Protein AF-A0A2X2E3Q0-F1 (af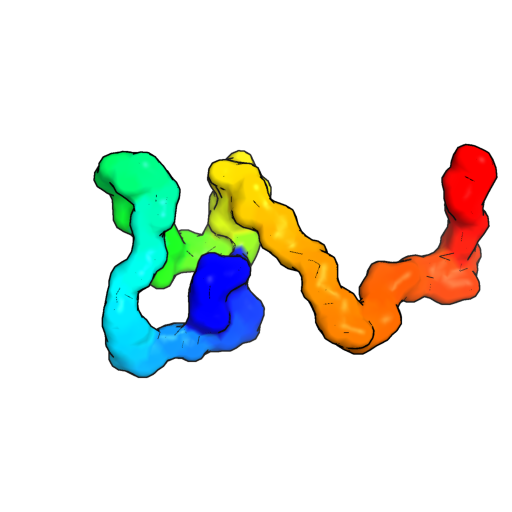db_monomer)

Nearest PDB structures (fo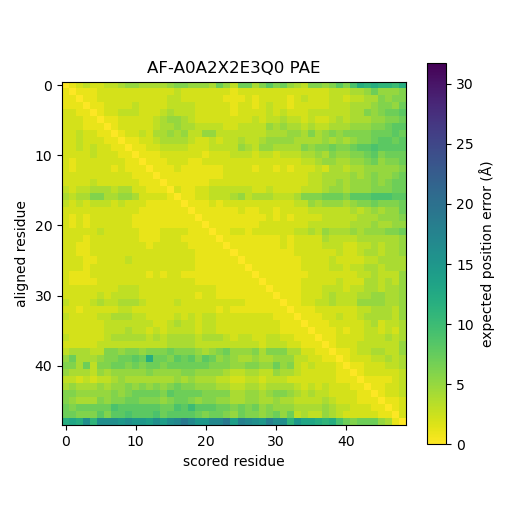ldseek):
  5x5y-assembly1_A  TM=8.648E-01  e=4.102E-03  Pseudomonas aeruginosa PAO1

Organism: Proteus mirabilis (NCBI:txid584)

Sequence (49 aa):
MVVGIVARDAGSITIDDEDITLLPLHERARKGIGYLPQEASIFRRLSVL

Mean predicted aligned error: 3.23 Å

Secondary structure (DSSP, 8-state):
--SSSS--SS---EETTEE-TT--HHHHHHTT-----SS--S-TT----

Foldseek 3Di:
DALQPDQDPDDFHDDPPDTCRPPHNVVSVVVPDDDDDPPDPDDPPDDDD

InterPro domains:
  IPR027417 P-loop containing nucleoside triphosphate hydrolase [G3DSA:3.40.50.300] (1-49)
  IPR027417 P-loop containing nucleoside triphosphate hydrolase [SSF52540] (2-48)

Structure (mmCIF, N/CA/C/O backbone):
data_AF-A0A2X2E3Q0-F1
#
_entry.id   AF-A0A2X2E3Q0-F1
#
loop_
_atom_site.group_PDB
_atom_site.id
_atom_site.type_symbol
_atom_site.label_atom_id
_atom_site.label_alt_id
_atom_site.lab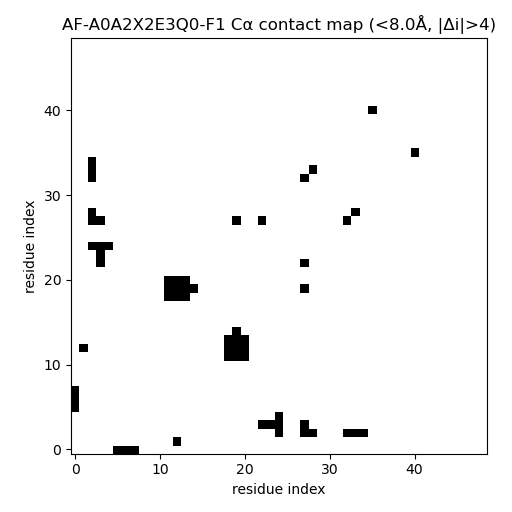el_comp_id
_atom_site.label_asym_id
_atom_site.label_entity_id
_atom_site.label_seq_id
_atom_site.pdbx_PDB_ins_code
_atom_site.Cartn_x
_atom_site.Cartn_y
_atom_site.Cartn_z
_atom_site.occupancy
_atom_site.B_iso_or_equiv
_atom_site.auth_seq_id
_atom_site.auth_comp_id
_atom_site.auth_asym_id
_atom_site.auth_atom_id
_atom_site.pdbx_PDB_model_num
ATOM 1 N N . MET A 1 1 ? -3.689 -6.498 -0.343 1.00 84.56 1 MET A N 1
ATOM 2 C CA . MET A 1 1 ? -4.694 -6.016 0.624 1.00 84.56 1 MET A CA 1
ATOM 3 C C . MET A 1 1 ? -4.101 -5.017 1.612 1.00 84.56 1 MET A C 1
ATOM 5 O O . MET A 1 1 ? -4.518 -3.872 1.553 1.00 84.56 1 MET A O 1
ATOM 9 N N . VAL A 1 2 ? -3.105 -5.377 2.442 1.00 92.94 2 VAL A N 1
ATOM 10 C CA . VAL A 1 2 ? -2.509 -4.472 3.463 1.00 92.94 2 VAL A CA 1
ATOM 11 C C . VAL A 1 2 ? -1.931 -3.178 2.871 1.00 92.94 2 VAL A C 1
ATOM 13 O O . VAL A 1 2 ? -2.361 -2.086 3.225 1.00 92.94 2 VAL A O 1
ATOM 16 N N . VAL A 1 3 ? -1.035 -3.291 1.890 1.00 93.50 3 VAL A N 1
ATOM 17 C CA . VAL A 1 3 ? -0.396 -2.130 1.232 1.00 93.50 3 VAL A CA 1
ATOM 18 C C . VAL A 1 3 ? -1.355 -1.379 0.288 1.00 93.50 3 VAL A C 1
ATOM 20 O O . VAL A 1 3 ? -1.145 -0.213 -0.020 1.00 93.50 3 VAL A O 1
ATOM 23 N N . GLY A 1 4 ? -2.439 -2.024 -0.161 1.00 92.81 4 GLY A N 1
ATOM 24 C CA . GLY A 1 4 ? -3.407 -1.435 -1.101 1.00 92.81 4 GLY A CA 1
ATOM 25 C C . GLY A 1 4 ? -3.168 -1.732 -2.591 1.00 92.81 4 GLY A C 1
ATOM 26 O O . GLY A 1 4 ? -3.803 -1.102 -3.424 1.00 92.81 4 GLY A O 1
ATOM 27 N N . ILE A 1 5 ? -2.292 -2.689 -2.940 1.00 91.75 5 ILE A N 1
ATOM 28 C CA . ILE A 1 5 ? -2.047 -3.116 -4.343 1.00 91.75 5 ILE A CA 1
ATOM 29 C C . ILE A 1 5 ? -3.218 -3.928 -4.924 1.00 91.75 5 ILE A C 1
ATOM 31 O O . ILE A 1 5 ? -3.525 -3.832 -6.106 1.00 91.75 5 ILE A O 1
ATOM 35 N N . VAL A 1 6 ? -3.880 -4.726 -4.086 1.00 94.00 6 VAL A N 1
ATOM 36 C CA . VAL A 1 6 ? -5.057 -5.525 -4.461 1.00 94.00 6 VAL A CA 1
ATOM 37 C C . VAL A 1 6 ? -6.194 -5.238 -3.495 1.00 94.00 6 VAL A C 1
ATOM 39 O O . VAL A 1 6 ? -5.943 -5.067 -2.289 1.00 94.00 6 VAL A O 1
ATOM 42 N N . ALA A 1 7 ? -7.416 -5.211 -4.033 1.00 90.38 7 ALA A N 1
ATOM 43 C CA . ALA A 1 7 ? -8.638 -5.112 -3.250 1.00 90.38 7 ALA A CA 1
ATOM 44 C C . ALA A 1 7 ? -8.757 -6.305 -2.294 1.00 90.38 7 ALA A C 1
ATOM 46 O O . ALA A 1 7 ? -8.183 -7.371 -2.520 1.00 90.38 7 ALA A O 1
ATOM 47 N N . ARG A 1 8 ? -9.461 -6.083 -1.189 1.00 93.62 8 ARG A N 1
ATOM 48 C CA . ARG A 1 8 ? -9.827 -7.127 -0.235 1.00 93.62 8 ARG A CA 1
ATOM 49 C C . ARG A 1 8 ? -11.292 -7.485 -0.447 1.00 93.62 8 ARG A C 1
ATOM 51 O O . ARG A 1 8 ? -12.084 -6.587 -0.723 1.00 93.62 8 ARG A O 1
ATOM 58 N N . ASP A 1 9 ? -11.644 -8.738 -0.211 1.00 92.88 9 ASP A N 1
ATOM 59 C CA . ASP A 1 9 ? -13.049 -9.162 -0.209 1.00 92.88 9 ASP A CA 1
ATOM 60 C C . ASP A 1 9 ? -13.702 -8.941 1.168 1.00 92.88 9 ASP A C 1
ATOM 62 O O . ASP A 1 9 ? -14.891 -8.650 1.267 1.00 92.88 9 ASP A O 1
ATOM 66 N N . ALA A 1 10 ? -12.915 -9.025 2.249 1.00 95.38 10 ALA A N 1
ATOM 67 C CA . ALA A 1 10 ? -13.352 -8.826 3.632 1.00 95.38 10 ALA A CA 1
ATOM 68 C C . ALA A 1 10 ? -12.185 -8.384 4.547 1.00 95.38 10 ALA A C 1
ATOM 70 O O . ALA A 1 10 ? -11.047 -8.248 4.096 1.00 95.38 10 ALA A O 1
ATOM 71 N N . GLY A 1 11 ? -12.471 -8.137 5.832 1.00 96.00 11 GLY A N 1
ATOM 72 C CA . GLY A 1 11 ? -11.490 -7.742 6.859 1.00 96.00 11 GLY A CA 1
ATOM 73 C C . GLY A 1 11 ? -11.211 -6.236 6.927 1.00 96.00 11 GLY A C 1
ATOM 74 O O . GLY A 1 11 ? -11.656 -5.484 6.064 1.00 96.00 11 GLY A O 1
ATOM 75 N N . SER A 1 12 ? -10.477 -5.796 7.947 1.00 96.56 12 SER A N 1
ATOM 76 C CA . SER A 1 12 ? -10.077 -4.397 8.154 1.00 96.56 12 SER A CA 1
ATOM 77 C C . SER A 1 12 ? -8.559 -4.266 8.285 1.00 96.56 12 SER A C 1
ATOM 79 O O . SER A 1 12 ? -7.844 -5.247 8.496 1.00 96.56 12 SER A O 1
ATOM 81 N N . ILE A 1 13 ? -8.056 -3.052 8.082 1.00 96.69 13 ILE A N 1
ATOM 82 C CA . ILE A 1 13 ? -6.648 -2.689 8.218 1.00 96.69 13 ILE A CA 1
ATOM 83 C C . ILE A 1 13 ? -6.606 -1.420 9.057 1.00 96.69 13 ILE A C 1
ATOM 85 O O . ILE A 1 13 ? -7.146 -0.392 8.649 1.00 96.69 13 ILE A O 1
ATOM 89 N N . THR A 1 14 ? -5.950 -1.504 10.207 1.00 97.50 14 THR A N 1
ATOM 90 C CA . THR A 1 14 ? -5.794 -0.394 11.144 1.00 97.50 14 THR A CA 1
ATOM 91 C C . THR A 1 14 ? -4.314 -0.108 11.378 1.00 97.50 14 THR A C 1
ATOM 93 O O . THR A 1 14 ? -3.477 -1.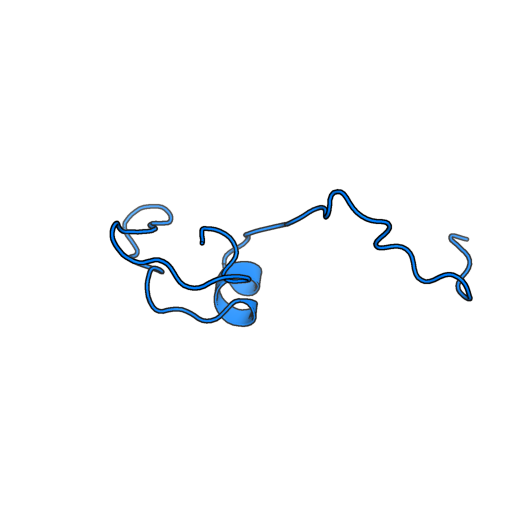012 11.307 1.00 97.50 14 THR A O 1
ATOM 96 N N . ILE A 1 15 ? -3.991 1.158 11.624 1.00 96.44 15 ILE A N 1
ATOM 97 C CA . ILE A 1 15 ? -2.711 1.586 12.199 1.00 96.44 15 ILE A CA 1
ATOM 98 C C . ILE A 1 15 ? -3.070 2.339 13.470 1.00 96.44 15 ILE A C 1
ATOM 100 O O . ILE A 1 15 ? -3.834 3.300 13.405 1.00 96.44 15 ILE A O 1
ATOM 104 N N . ASP A 1 16 ? -2.556 1.871 14.605 1.00 94.06 16 ASP A N 1
ATOM 105 C CA . ASP A 1 16 ? -2.996 2.318 15.927 1.00 94.06 16 ASP A CA 1
ATOM 106 C C . ASP A 1 16 ? -4.536 2.235 16.038 1.00 94.06 16 ASP A C 1
ATOM 108 O O . ASP A 1 16 ? -5.114 1.176 15.768 1.00 94.06 16 ASP A O 1
ATOM 112 N N . ASP A 1 17 ? -5.198 3.347 16.368 1.00 95.06 17 ASP A N 1
ATOM 113 C CA . ASP A 1 17 ? -6.658 3.465 16.482 1.00 95.06 17 ASP A CA 1
ATOM 114 C C . ASP A 1 17 ? -7.341 3.969 15.190 1.00 95.06 17 ASP A C 1
ATOM 116 O O . ASP A 1 17 ? -8.546 4.235 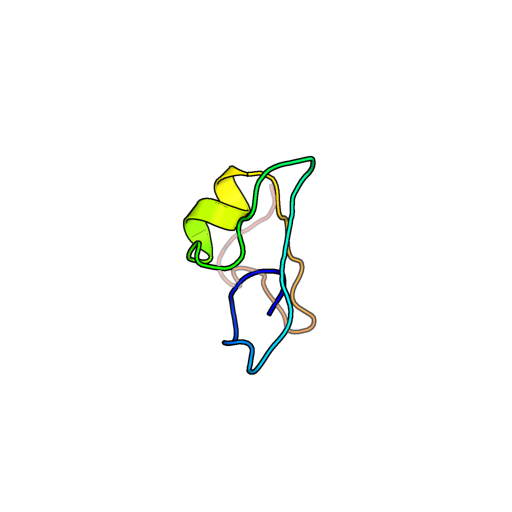15.180 1.00 95.06 17 ASP A O 1
ATOM 120 N N . GLU A 1 18 ? -6.602 4.124 14.084 1.00 96.81 18 GLU A N 1
ATOM 121 C CA . GLU A 1 18 ? -7.141 4.628 12.818 1.00 96.81 18 GLU A CA 1
ATOM 122 C C . GLU A 1 18 ? -7.442 3.501 11.825 1.00 96.81 18 GLU A C 1
ATOM 124 O O . GLU A 1 18 ? -6.569 2.722 11.430 1.00 96.81 18 GLU A O 1
ATOM 129 N N . ASP A 1 19 ? -8.686 3.462 11.346 1.00 97.06 19 ASP A N 1
ATOM 130 C CA . ASP A 1 19 ? -9.091 2.592 10.247 1.00 97.06 19 ASP A CA 1
ATOM 131 C C . ASP A 1 19 ? -8.632 3.170 8.896 1.00 97.06 19 ASP A C 1
ATOM 133 O O . ASP A 1 19 ? -9.127 4.194 8.420 1.00 97.06 19 ASP A O 1
ATOM 137 N N . ILE A 1 20 ? -7.698 2.471 8.246 1.00 97.31 20 ILE A N 1
ATOM 138 C CA . ILE A 1 20 ? -7.145 2.830 6.931 1.00 97.31 20 ILE A CA 1
ATOM 139 C C . ILE A 1 20 ? -7.656 1.919 5.809 1.00 97.31 20 ILE A C 1
ATOM 141 O O . ILE A 1 20 ? -7.143 1.918 4.684 1.00 97.31 20 ILE A O 1
ATOM 145 N N . THR A 1 21 ? -8.680 1.124 6.098 1.00 96.94 21 THR A N 1
ATOM 146 C CA . THR A 1 21 ? -9.195 0.046 5.258 1.00 96.94 21 THR A CA 1
ATOM 147 C C . THR A 1 21 ? -9.642 0.524 3.876 1.00 96.94 21 THR A C 1
ATOM 149 O O . THR A 1 21 ? -9.525 -0.227 2.902 1.00 96.94 21 THR A O 1
ATOM 152 N N . LEU A 1 22 ? -10.136 1.760 3.772 1.00 95.62 22 LEU A N 1
ATOM 153 C CA . LEU A 1 22 ? -10.598 2.372 2.520 1.00 95.62 22 LEU A CA 1
ATOM 154 C C . LEU A 1 22 ? -9.566 3.307 1.879 1.00 95.62 22 LEU A C 1
ATOM 156 O O . LEU A 1 22 ? -9.791 3.790 0.771 1.00 95.62 22 LEU A O 1
ATOM 160 N N . LEU A 1 23 ? -8.427 3.551 2.536 1.00 96.69 23 LEU A N 1
ATOM 161 C CA . LEU A 1 23 ? -7.413 4.444 1.987 1.00 96.69 23 LEU A CA 1
ATOM 162 C C . LEU A 1 23 ? -6.734 3.821 0.760 1.00 96.69 23 LEU A C 1
ATOM 164 O O . LEU A 1 23 ? -6.412 2.626 0.790 1.00 96.69 23 LEU A O 1
ATOM 168 N N . PRO A 1 24 ? -6.469 4.610 -0.296 1.00 96.25 24 PRO A N 1
ATOM 169 C CA . PRO A 1 24 ? -5.679 4.165 -1.435 1.00 96.25 24 PRO A CA 1
ATOM 170 C C . PRO A 1 24 ? -4.202 3.994 -1.050 1.00 96.25 24 PRO A C 1
ATOM 172 O O . PRO A 1 24 ? -3.731 4.525 -0.044 1.00 96.25 24 PRO A O 1
ATOM 175 N N . LEU A 1 25 ? -3.445 3.285 -1.891 1.00 96.56 25 LEU A N 1
ATOM 176 C CA . LEU A 1 25 ? -2.042 2.926 -1.643 1.00 96.56 25 LEU A CA 1
ATOM 177 C C . LEU A 1 25 ? -1.145 4.118 -1.251 1.00 96.56 25 LEU A C 1
ATOM 179 O O . LEU A 1 25 ? -0.350 4.003 -0.322 1.00 96.56 25 LEU A O 1
ATOM 183 N N . HIS A 1 26 ? -1.280 5.270 -1.915 1.00 97.31 26 HIS A N 1
ATOM 184 C CA . HIS A 1 26 ? -0.432 6.435 -1.633 1.00 97.31 26 HIS A CA 1
ATOM 185 C C . HIS A 1 26 ? -0.692 7.048 -0.248 1.00 97.31 26 HIS A C 1
ATOM 187 O O . HIS A 1 26 ? 0.254 7.457 0.420 1.00 97.31 26 HIS A O 1
ATOM 193 N N . GLU A 1 27 ? -1.942 7.064 0.217 1.00 97.12 27 GLU A N 1
ATOM 194 C CA . GLU A 1 27 ? -2.283 7.549 1.560 1.00 97.12 27 GLU A CA 1
ATOM 195 C C . GLU A 1 27 ? -1.802 6.575 2.642 1.00 97.12 27 GLU A C 1
ATOM 197 O O . GLU A 1 27 ? -1.290 6.990 3.679 1.00 97.12 27 GLU A O 1
ATOM 202 N N . ARG A 1 28 ? -1.852 5.266 2.370 1.00 97.25 28 ARG A N 1
ATOM 203 C CA . ARG A 1 28 ? -1.272 4.247 3.260 1.00 97.25 28 ARG A CA 1
ATOM 204 C C . ARG A 1 28 ? 0.244 4.369 3.384 1.00 97.25 28 ARG A C 1
ATOM 206 O O . ARG A 1 28 ? 0.778 4.254 4.484 1.00 97.25 28 ARG A O 1
ATOM 213 N N . ALA A 1 29 ? 0.931 4.649 2.278 1.00 97.19 29 ALA A N 1
ATOM 214 C CA . ALA A 1 29 ? 2.371 4.891 2.283 1.00 97.19 29 ALA A CA 1
ATOM 215 C C . ALA A 1 29 ? 2.735 6.147 3.091 1.00 97.19 29 ALA A C 1
ATOM 217 O O . ALA A 1 29 ? 3.678 6.120 3.878 1.00 97.19 29 ALA A O 1
ATOM 218 N N . ARG A 1 30 ? 1.947 7.228 2.968 1.00 97.19 30 ARG A N 1
ATOM 219 C CA . ARG A 1 30 ? 2.115 8.456 3.771 1.00 97.19 30 ARG A CA 1
ATOM 220 C C . ARG A 1 30 ? 1.935 8.226 5.271 1.00 97.19 30 ARG A C 1
ATOM 222 O O . ARG A 1 30 ? 2.561 8.923 6.060 1.00 97.19 30 ARG A O 1
ATOM 229 N N . LYS A 1 31 ? 1.132 7.233 5.654 1.00 95.69 31 LYS A N 1
ATOM 230 C CA . LYS A 1 31 ? 0.972 6.784 7.046 1.00 95.69 31 LYS A CA 1
ATOM 231 C C . LYS A 1 31 ? 2.079 5.841 7.533 1.00 95.69 31 LYS A C 1
ATOM 233 O O . LYS A 1 31 ? 2.010 5.363 8.657 1.00 95.69 31 LYS A O 1
ATOM 238 N N . GLY A 1 32 ? 3.102 5.582 6.717 1.00 95.88 32 GLY A N 1
ATOM 239 C CA . GLY A 1 32 ? 4.295 4.833 7.122 1.00 95.88 32 GLY A CA 1
ATOM 240 C C . GLY A 1 32 ? 4.343 3.381 6.649 1.00 95.88 32 GLY A C 1
ATOM 241 O O . GLY A 1 32 ? 5.280 2.667 7.001 1.00 95.88 32 GLY A O 1
ATOM 242 N N . ILE A 1 33 ? 3.391 2.924 5.826 1.00 96.88 33 ILE A N 1
ATOM 243 C CA . ILE A 1 33 ? 3.477 1.581 5.235 1.00 96.88 33 ILE A CA 1
ATOM 244 C C . ILE A 1 33 ? 4.545 1.564 4.133 1.00 96.88 33 ILE A C 1
ATOM 246 O O . ILE A 1 33 ? 4.353 2.117 3.050 1.00 96.88 33 ILE A O 1
ATOM 250 N N . GLY A 1 34 ? 5.650 0.865 4.393 1.00 95.94 34 GLY A N 1
ATOM 251 C CA . GLY A 1 34 ? 6.645 0.487 3.388 1.00 95.94 34 GLY A CA 1
ATOM 252 C C . GLY A 1 34 ? 6.332 -0.864 2.738 1.00 95.94 34 GLY A C 1
ATOM 253 O O . GLY A 1 34 ? 5.705 -1.732 3.345 1.00 95.94 34 GLY A O 1
ATOM 254 N N . TYR A 1 35 ? 6.789 -1.063 1.500 1.00 96.38 35 TYR A N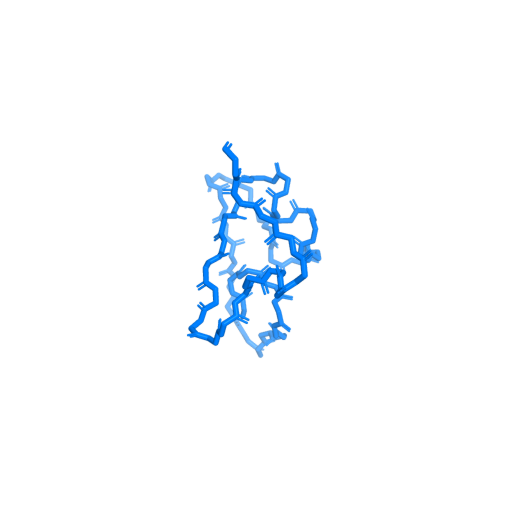 1
ATOM 255 C CA . TYR A 1 35 ? 6.654 -2.338 0.794 1.00 96.38 35 TYR A CA 1
ATOM 256 C C . TYR A 1 35 ? 7.877 -2.627 -0.077 1.00 96.38 35 TYR A C 1
ATOM 258 O O . TYR A 1 35 ? 8.273 -1.792 -0.888 1.00 96.38 35 TYR A O 1
ATOM 266 N N . LEU A 1 36 ? 8.437 -3.829 0.072 1.00 96.50 36 LEU A N 1
ATOM 267 C CA . LEU A 1 36 ? 9.463 -4.380 -0.806 1.00 96.50 36 LEU A CA 1
ATOM 268 C C . LEU A 1 36 ? 8.824 -5.482 -1.667 1.00 96.50 36 LEU A C 1
ATOM 270 O O . LEU A 1 36 ? 8.431 -6.515 -1.118 1.00 96.50 36 LEU A O 1
ATOM 274 N N . PRO A 1 37 ? 8.687 -5.282 -2.989 1.00 94.81 37 PRO A N 1
ATOM 275 C CA . PRO A 1 37 ? 8.177 -6.317 -3.878 1.00 94.81 37 PRO A CA 1
ATOM 276 C C . PRO A 1 37 ? 9.094 -7.544 -3.928 1.00 94.81 37 PRO A C 1
ATOM 278 O O . PRO A 1 37 ? 10.311 -7.428 -3.799 1.00 94.81 37 PRO A O 1
ATOM 281 N N . GLN A 1 38 ? 8.506 -8.723 -4.151 1.00 95.06 38 GLN A N 1
ATOM 282 C CA . GLN A 1 38 ? 9.269 -9.949 -4.421 1.00 95.06 38 GLN A CA 1
ATOM 283 C C . GLN A 1 38 ? 9.941 -9.894 -5.801 1.00 95.06 38 GLN A C 1
ATOM 285 O O . GLN A 1 38 ? 11.062 -10.369 -5.977 1.00 95.06 38 GLN A O 1
ATOM 290 N N . GLU A 1 39 ? 9.246 -9.328 -6.786 1.00 94.81 39 GLU A N 1
ATOM 291 C CA . GLU A 1 39 ? 9.803 -9.063 -8.109 1.00 94.81 39 GLU A CA 1
ATOM 292 C C . GLU A 1 39 ? 10.771 -7.873 -8.072 1.00 94.81 39 GLU A C 1
ATOM 294 O O . GLU A 1 39 ? 10.700 -7.012 -7.196 1.00 94.81 39 GLU A O 1
ATOM 299 N N . ALA A 1 40 ? 11.681 -7.804 -9.045 1.00 93.44 40 ALA A N 1
ATOM 300 C CA . ALA A 1 40 ? 12.694 -6.756 -9.087 1.00 93.44 40 ALA A CA 1
ATOM 301 C C . ALA A 1 40 ? 12.065 -5.352 -9.167 1.00 93.44 40 ALA A C 1
ATOM 303 O O . ALA A 1 40 ? 11.427 -5.003 -10.159 1.00 93.44 40 ALA A O 1
ATOM 304 N N . SER A 1 41 ? 12.325 -4.528 -8.151 1.00 93.56 41 SER A N 1
ATOM 305 C CA . SER A 1 41 ? 11.807 -3.158 -8.034 1.00 93.56 41 SER A CA 1
ATOM 306 C C . SER A 1 41 ? 12.838 -2.068 -8.358 1.00 93.56 41 SER A C 1
ATOM 308 O O . SER A 1 41 ? 12.554 -0.882 -8.202 1.00 93.56 41 SER A O 1
ATOM 310 N N . ILE A 1 42 ? 14.046 -2.447 -8.790 1.00 95.50 42 ILE A N 1
ATOM 311 C CA . ILE A 1 42 ? 15.129 -1.503 -9.092 1.00 95.50 42 ILE A CA 1
ATOM 312 C C . ILE A 1 42 ? 14.912 -0.788 -10.431 1.00 95.50 42 ILE A C 1
ATOM 314 O O . ILE A 1 42 ? 14.547 -1.393 -11.445 1.00 95.50 42 ILE A O 1
ATOM 318 N N . PHE A 1 43 ? 15.238 0.502 -10.475 1.00 97.38 43 PHE A N 1
ATOM 319 C CA . PHE A 1 43 ? 15.327 1.245 -11.727 1.00 97.38 43 PHE A CA 1
ATOM 320 C C . PHE A 1 43 ? 16.589 0.844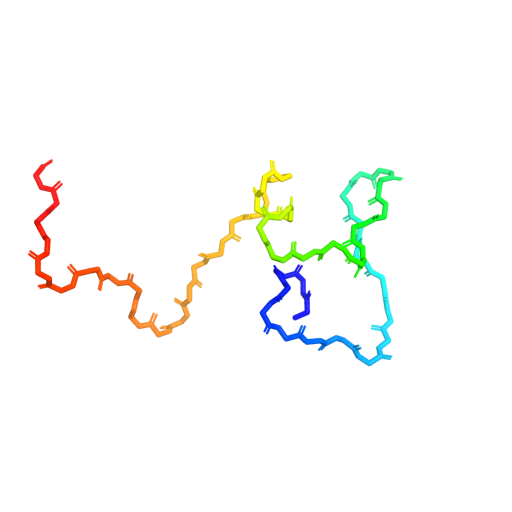 -12.502 1.00 97.38 43 PHE A C 1
ATOM 322 O O . PHE A 1 43 ? 17.687 1.311 -12.219 1.00 97.38 43 PHE A O 1
ATOM 329 N N . ARG A 1 44 ? 16.430 0.005 -13.533 1.00 94.94 44 ARG A N 1
ATOM 330 C CA . ARG A 1 44 ? 17.543 -0.613 -14.292 1.00 94.94 44 ARG A CA 1
ATOM 331 C C . ARG A 1 44 ? 18.512 0.360 -14.978 1.00 94.94 44 ARG A C 1
ATOM 333 O O . ARG A 1 44 ? 19.578 -0.061 -15.408 1.00 94.94 44 ARG A O 1
ATOM 340 N N . ARG A 1 45 ? 18.122 1.623 -15.157 1.00 96.00 45 ARG A N 1
ATOM 341 C CA . ARG A 1 45 ? 18.929 2.657 -15.831 1.00 96.00 45 ARG A CA 1
ATOM 342 C C . ARG A 1 45 ? 19.515 3.690 -14.865 1.00 96.00 45 ARG A C 1
ATOM 344 O O . ARG A 1 45 ? 20.069 4.678 -15.330 1.00 96.00 45 ARG A O 1
ATOM 351 N N . LEU A 1 46 ? 19.365 3.491 -13.556 1.00 96.56 46 LEU A N 1
ATOM 352 C CA . LEU A 1 46 ? 19.883 4.393 -12.528 1.00 96.56 46 LEU A CA 1
ATOM 353 C C . LEU A 1 46 ? 21.014 3.713 -11.748 1.00 96.56 46 LEU A C 1
ATOM 355 O O . LEU A 1 46 ? 20.993 2.498 -11.548 1.00 96.56 46 LEU A O 1
ATOM 359 N N . SER A 1 47 ? 22.004 4.498 -11.322 1.00 94.44 47 SER A N 1
ATOM 360 C CA . SER A 1 47 ? 23.110 4.059 -10.462 1.00 94.44 47 SER A CA 1
ATOM 361 C C . SER A 1 47 ? 22.836 4.381 -8.990 1.00 94.44 47 SER A C 1
ATOM 363 O O . SER A 1 47 ? 22.082 5.304 -8.700 1.00 94.44 47 SER A O 1
ATOM 365 N N . VAL A 1 48 ? 23.474 3.645 -8.07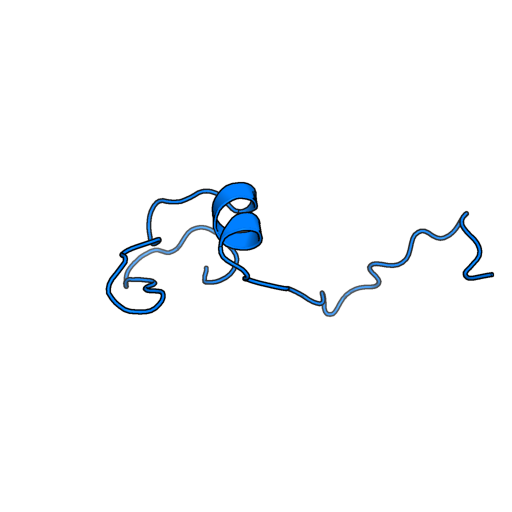1 1.00 93.56 48 VAL A N 1
ATOM 366 C CA . VAL A 1 48 ? 23.328 3.843 -6.613 1.00 93.56 48 VAL A CA 1
ATOM 367 C C . VAL A 1 48 ? 24.041 5.110 -6.118 1.00 93.56 48 VAL A C 1
ATOM 369 O O . VAL A 1 48 ? 23.416 5.865 -5.389 1.00 93.56 48 VAL A O 1
ATOM 372 N N . LEU A 1 49 ? 25.286 5.331 -6.573 1.00 71.62 49 LEU A N 1
ATOM 373 C CA . LEU A 1 49 ? 26.264 6.346 -6.125 1.00 71.62 49 LEU A CA 1
ATOM 374 C C . LEU A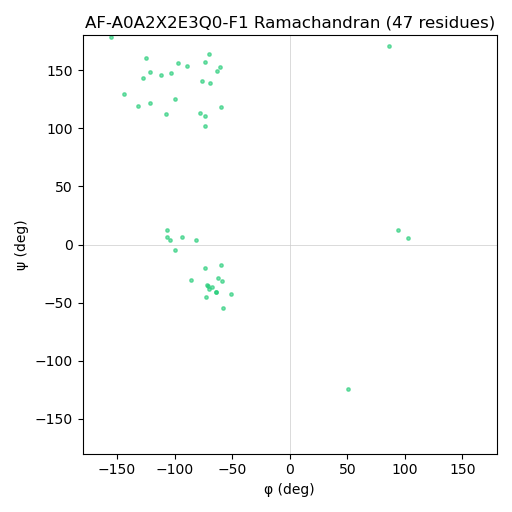 1 49 ? 26.452 6.459 -4.603 1.00 71.62 49 LEU A C 1
ATOM 376 O O . LEU A 1 49 ? 25.632 7.100 -3.917 1.00 71.62 49 LEU A O 1
#

pLDDT: mean 94.74, std 4.02, range [71.62, 97.5]

Radius of gyration: 13.89 Å; Cα contacts (8 Å, |Δi|>4): 30; chains: 1; bounding box: 40×18×32 Å

Solvent-accessible surface area (backbone atoms only — not comparable to full-atom values): 3510 Å² total; per-residue (Å²): 75,91,70,41,88,40,86,66,96,70,89,83,42,66,58,90,95,43,81,50,64,84,51,54,36,70,61,40,38,75,74,65,55,82,85,82,70,92,60,91,82,73,65,91,90,64,80,86,131